Protein AF-A0A355UYM7-F1 (afdb_monomer_lite)

Radius of gyration: 27.56 Å; chains: 1; bounding box: 63×44×89 Å

Sequence (156 aa):
MKKKYMQIVAGITALVLSAGFTYYFAESRNNDTISADAELTETAEQNEPYAVKTDSALTATKAETVYVNADASGNTEQIIVSDWLKNPDSAGVIEDISNLSDIKNVKGNEGFSNEDGKLTWNANGADIYYQGYSSEQLPVSMNITYKLDGKDISAD

pLDDT: mean 73.82, std 28.21, range [22.47, 98.69]

Foldseek 3Di:
DDDDDDDDDDDDDDDDDDDDDDDDDDDDDDDDDDDDDDDDDDDDDDDDPPPPPPDPPPAWDKDKDWDFDADPFQHTDWIKMKIKTDQPVLDQKDKDFDPFPPKDFPDDDWDWDDDPRIIITRQNRHITIIMGTDPDDDPDGDGDWDDDPNDTDDPD

Secondary structure (DSSP, 8-state):
--PPP-------------------------------------------------------EEEEEEEEEE-TT--EEEEEEEEEEE-TT--S-EEEE---EEEEE-SS---EEEETTEEEE--TTS-EEEEEEE-SPPSS-----EEETTEEE---

Structure (mmCIF, N/CA/C/O backbone):
data_AF-A0A355UYM7-F1
#
_entry.id   AF-A0A355UYM7-F1
#
loop_
_atom_site.group_PDB
_atom_site.id
_atom_site.type_symbol
_atom_site.label_atom_id
_atom_site.label_alt_id
_atom_site.label_comp_id
_atom_site.label_asym_id
_atom_site.label_entity_id
_atom_site.label_seq_id
_atom_site.pdbx_PDB_ins_code
_atom_site.Cartn_x
_atom_site.Cartn_y
_atom_site.Cartn_z
_atom_site.occupancy
_atom_site.B_iso_or_equiv
_atom_site.auth_seq_id
_atom_site.auth_comp_id
_atom_site.auth_asym_id
_atom_site.auth_atom_id
_atom_site.pdbx_PDB_model_num
ATOM 1 N N . MET A 1 1 ? 30.150 -32.091 14.885 1.00 40.25 1 MET A N 1
ATOM 2 C CA . MET A 1 1 ? 29.158 -30.994 14.930 1.00 40.25 1 MET A CA 1
ATOM 3 C C . MET A 1 1 ? 28.222 -31.144 13.737 1.00 40.25 1 MET A C 1
ATOM 5 O O . MET A 1 1 ? 28.707 -31.107 12.617 1.00 40.25 1 MET A O 1
ATOM 9 N N . LYS A 1 2 ? 26.925 -31.398 13.948 1.00 37.41 2 LYS A N 1
ATOM 10 C CA . LYS A 1 2 ? 25.925 -31.493 12.867 1.00 37.41 2 LYS A CA 1
ATOM 11 C C . LYS A 1 2 ? 24.984 -30.295 12.994 1.00 37.41 2 LYS A C 1
ATOM 13 O O . LYS A 1 2 ? 24.314 -30.174 14.015 1.00 37.41 2 LYS A O 1
ATOM 18 N N . LYS A 1 3 ? 24.976 -29.396 12.008 1.00 42.97 3 LYS A N 1
ATOM 19 C CA . LYS A 1 3 ? 24.044 -28.260 11.958 1.00 42.97 3 LYS A CA 1
ATOM 20 C C . LYS A 1 3 ? 22.713 -28.748 11.376 1.00 42.97 3 LYS A C 1
ATOM 22 O O . LYS A 1 3 ? 22.711 -29.400 10.336 1.00 42.97 3 LYS A O 1
ATOM 27 N N . LYS A 1 4 ? 21.606 -28.487 12.075 1.00 40.44 4 LYS A N 1
ATOM 28 C CA . LYS A 1 4 ? 20.243 -28.750 11.590 1.00 40.44 4 LYS A CA 1
ATOM 29 C C . LYS A 1 4 ? 19.780 -27.556 10.755 1.00 40.44 4 LYS A C 1
ATOM 31 O O . LYS A 1 4 ? 19.895 -26.425 11.216 1.00 40.44 4 LYS A O 1
ATOM 36 N N . TYR A 1 5 ? 19.241 -27.824 9.571 1.00 56.97 5 TYR A N 1
ATOM 37 C CA . TYR A 1 5 ? 18.501 -26.851 8.771 1.00 56.97 5 TYR A CA 1
ATOM 38 C C . TYR A 1 5 ? 17.007 -27.070 9.011 1.00 56.97 5 TYR A C 1
ATOM 40 O O . TYR A 1 5 ? 16.527 -28.199 8.919 1.00 56.97 5 TYR A O 1
ATOM 48 N N . MET A 1 6 ? 16.294 -26.003 9.362 1.00 36.84 6 MET A N 1
ATOM 49 C CA . MET A 1 6 ? 14.845 -25.994 9.545 1.00 36.84 6 MET A CA 1
ATOM 50 C C . MET A 1 6 ? 14.227 -25.426 8.266 1.00 36.84 6 MET A C 1
ATOM 52 O O . MET A 1 6 ? 14.405 -24.249 7.969 1.00 36.84 6 MET A O 1
ATOM 56 N N . GLN A 1 7 ? 13.572 -26.276 7.475 1.00 35.34 7 GLN A N 1
ATOM 57 C CA . GLN A 1 7 ? 12.807 -25.854 6.303 1.00 35.34 7 GLN A CA 1
ATOM 58 C C . GLN A 1 7 ? 11.413 -25.436 6.777 1.00 35.34 7 GLN A C 1
ATOM 60 O O . GLN A 1 7 ? 10.690 -26.258 7.335 1.00 35.34 7 GLN A O 1
ATOM 65 N N . ILE A 1 8 ? 11.042 -24.171 6.580 1.00 43.19 8 ILE A N 1
ATOM 66 C CA . ILE A 1 8 ? 9.664 -23.717 6.783 1.00 43.19 8 ILE A CA 1
ATOM 67 C C . ILE A 1 8 ? 8.984 -23.741 5.417 1.00 43.19 8 ILE A C 1
ATOM 69 O O . ILE A 1 8 ? 9.275 -22.925 4.547 1.00 43.19 8 ILE A O 1
ATOM 73 N N . VAL A 1 9 ? 8.100 -24.718 5.238 1.00 42.75 9 VAL A N 1
ATOM 74 C CA . VAL A 1 9 ? 7.103 -24.748 4.169 1.00 42.75 9 VAL A CA 1
ATOM 75 C C . VAL A 1 9 ? 5.851 -24.086 4.733 1.00 42.75 9 VAL A C 1
ATOM 77 O O . VAL A 1 9 ? 5.279 -24.587 5.697 1.00 42.75 9 VAL A O 1
ATOM 80 N N . ALA A 1 10 ? 5.421 -22.977 4.141 1.00 42.94 10 ALA A N 1
ATOM 81 C CA . ALA A 1 10 ? 4.095 -22.415 4.368 1.00 42.94 10 ALA A CA 1
ATOM 82 C C . ALA A 1 10 ? 3.467 -22.145 3.001 1.00 42.94 10 ALA A C 1
ATOM 84 O O . ALA A 1 10 ? 3.710 -21.121 2.370 1.00 42.94 10 ALA A O 1
ATOM 85 N N . GLY A 1 11 ? 2.723 -23.138 2.515 1.00 41.12 11 GLY A N 1
ATOM 86 C CA . GLY A 1 11 ? 1.850 -22.992 1.364 1.00 41.12 11 GLY A CA 1
ATOM 87 C C . GLY A 1 11 ? 0.540 -22.350 1.799 1.00 41.12 11 GLY A C 1
ATOM 88 O O . GLY A 1 11 ? -0.106 -22.834 2.725 1.00 41.12 11 GLY A O 1
ATOM 89 N N . ILE A 1 12 ? 0.133 -21.294 1.103 1.00 45.44 12 ILE A N 1
ATOM 90 C CA . ILE A 1 12 ? -1.265 -20.875 1.052 1.00 45.44 12 ILE A CA 1
ATOM 91 C C . ILE A 1 12 ? -1.630 -20.799 -0.426 1.00 45.44 12 ILE A C 1
ATOM 93 O O . ILE A 1 12 ? -1.309 -19.848 -1.131 1.00 45.44 12 ILE A O 1
ATOM 97 N N . THR A 1 13 ? -2.261 -21.862 -0.912 1.00 33.16 13 THR A N 1
ATOM 98 C CA . THR A 1 13 ? -2.973 -21.887 -2.188 1.00 33.16 13 THR A CA 1
ATOM 99 C C . THR A 1 13 ? -4.297 -21.151 -2.022 1.00 33.16 13 THR A C 1
ATOM 101 O O . THR A 1 13 ? -5.193 -21.661 -1.350 1.00 33.16 13 THR A O 1
ATOM 104 N N . ALA A 1 14 ? -4.443 -19.990 -2.657 1.00 35.75 14 ALA A N 1
ATOM 105 C CA . ALA A 1 14 ? -5.744 -19.380 -2.908 1.00 35.75 14 ALA A CA 1
ATOM 106 C C . ALA A 1 14 ? -6.127 -19.627 -4.376 1.00 35.75 14 ALA A C 1
ATOM 108 O O . ALA A 1 14 ? -5.529 -19.076 -5.297 1.00 35.75 14 ALA A O 1
ATOM 109 N N . LEU A 1 15 ? -7.101 -20.516 -4.578 1.00 34.75 15 LEU A N 1
ATOM 110 C CA . LEU A 1 15 ? -7.798 -20.735 -5.846 1.00 34.75 15 LEU A CA 1
ATOM 111 C C . LEU A 1 15 ? -8.648 -19.499 -6.163 1.00 34.75 15 LEU A C 1
ATOM 113 O O . LEU A 1 15 ? -9.596 -19.219 -5.433 1.00 34.75 15 LEU A O 1
ATOM 117 N N . VAL A 1 16 ? -8.370 -18.805 -7.269 1.00 48.50 16 VAL A N 1
ATOM 118 C CA . VAL A 1 16 ? -9.341 -17.880 -7.873 1.00 48.50 16 VAL A CA 1
ATOM 119 C C . VAL A 1 16 ? -9.771 -18.453 -9.217 1.00 48.50 16 VAL A C 1
ATOM 121 O O . VAL A 1 16 ? -8.969 -18.621 -10.134 1.00 48.50 16 VAL A O 1
ATOM 124 N N . LEU A 1 17 ? -11.051 -18.817 -9.278 1.00 39.88 17 LEU A N 1
ATOM 125 C CA . LEU A 1 17 ? -11.732 -19.367 -10.442 1.00 39.88 17 LEU A CA 1
ATOM 126 C C . LEU A 1 17 ? -11.916 -18.290 -11.521 1.00 39.88 17 LEU A C 1
ATOM 128 O O . LEU A 1 17 ? -12.253 -17.142 -11.245 1.00 39.88 17 LEU A O 1
ATOM 132 N N . SER A 1 18 ? -11.700 -18.715 -12.759 1.00 44.53 18 SER A N 1
ATOM 133 C CA . SER A 1 18 ? -11.820 -17.975 -14.013 1.00 44.53 18 SER A CA 1
ATOM 134 C C . SER A 1 18 ? -13.247 -17.538 -14.367 1.00 44.53 18 SER A C 1
ATOM 136 O O . SER A 1 18 ? -14.168 -18.344 -14.267 1.00 44.53 18 SER A O 1
ATOM 138 N N . ALA A 1 19 ? -13.380 -16.352 -14.961 1.00 40.84 19 ALA A N 1
ATOM 139 C CA . ALA A 1 19 ? -14.231 -16.042 -16.122 1.00 40.84 19 ALA A CA 1
ATOM 140 C C . ALA A 1 19 ? -13.786 -14.644 -16.603 1.00 40.84 19 ALA A C 1
ATOM 142 O O . ALA A 1 19 ? -13.860 -13.688 -15.846 1.00 40.84 19 ALA A O 1
ATOM 143 N N . GLY A 1 20 ? -13.128 -14.455 -17.745 1.00 47.00 20 GLY A N 1
ATOM 144 C CA . GLY A 1 20 ? -13.613 -14.776 -19.079 1.00 47.00 20 GLY A CA 1
ATOM 145 C C . GLY A 1 20 ? -14.180 -13.499 -19.703 1.00 47.00 20 GLY A C 1
ATOM 146 O O . GLY A 1 20 ? -15.354 -13.223 -19.520 1.00 47.00 20 GLY A O 1
ATOM 147 N N . PHE A 1 21 ? -13.357 -12.727 -20.417 1.00 49.09 21 PHE A N 1
ATOM 148 C CA . PHE A 1 21 ? -13.820 -11.785 -21.444 1.00 49.09 21 PHE A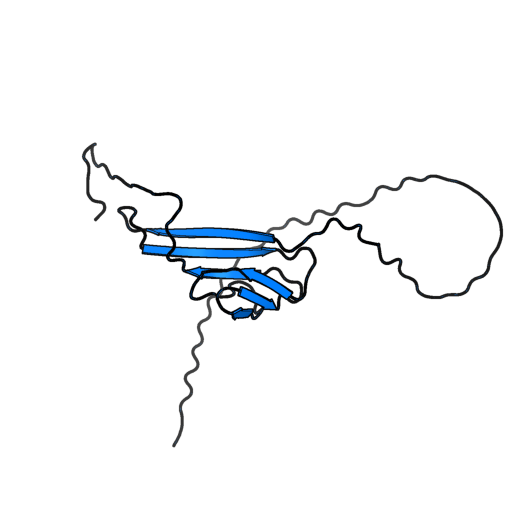 CA 1
ATOM 149 C C . PHE A 1 21 ? -12.701 -11.558 -22.466 1.00 49.09 21 PHE A C 1
ATOM 151 O O . PHE A 1 21 ? -11.875 -10.660 -22.350 1.00 49.09 21 PHE A O 1
ATOM 158 N N . THR A 1 22 ? -12.666 -12.421 -23.476 1.00 41.59 22 THR A N 1
ATOM 159 C CA . THR A 1 22 ? -12.048 -12.125 -24.768 1.00 41.59 22 THR A CA 1
ATOM 160 C C . THR A 1 22 ? -13.070 -11.351 -25.595 1.00 41.59 22 THR A C 1
ATOM 162 O O . THR A 1 22 ? -14.107 -11.919 -25.937 1.00 41.59 22 THR A O 1
ATOM 165 N N . TYR A 1 23 ? -12.795 -10.094 -25.945 1.00 41.66 23 TYR A N 1
ATOM 166 C CA . TYR A 1 23 ? -13.458 -9.459 -27.083 1.00 41.66 23 TYR A CA 1
ATOM 167 C C . TYR A 1 23 ? -12.484 -9.374 -28.250 1.00 41.66 23 TYR A C 1
ATOM 169 O O . TYR A 1 23 ? -11.507 -8.632 -28.240 1.00 41.66 23 TYR A O 1
ATOM 177 N N . TYR A 1 24 ? -12.788 -10.206 -29.236 1.00 43.03 24 TYR A N 1
ATOM 178 C CA . TYR A 1 24 ? -12.341 -10.115 -30.613 1.00 43.03 24 TYR A CA 1
ATOM 179 C C . TYR A 1 24 ? -13.065 -8.923 -31.256 1.00 43.03 24 TYR A C 1
ATOM 181 O O . TYR A 1 24 ? -14.290 -8.850 -31.160 1.00 43.03 24 TYR A O 1
ATOM 189 N N . PHE A 1 25 ? -12.354 -8.034 -31.949 1.00 38.41 25 PHE A N 1
ATOM 190 C CA . PHE A 1 25 ? -12.960 -7.194 -32.983 1.00 38.41 25 PHE A CA 1
ATOM 191 C C . PHE A 1 25 ? -12.102 -7.269 -34.242 1.00 38.41 25 PHE A C 1
ATOM 193 O O . PHE A 1 25 ? -10.923 -6.920 -34.234 1.00 38.41 25 PHE A O 1
ATOM 200 N N . ALA A 1 26 ? -12.725 -7.782 -35.302 1.00 35.91 26 ALA A N 1
ATOM 201 C CA . ALA A 1 26 ? -12.209 -7.831 -36.655 1.00 35.91 26 ALA A CA 1
ATOM 202 C C . ALA A 1 26 ? -12.779 -6.662 -37.478 1.00 35.91 26 ALA A C 1
ATOM 204 O O . ALA A 1 26 ? -13.973 -6.385 -37.412 1.00 35.91 26 ALA A O 1
ATOM 205 N N . GLU A 1 27 ? -11.875 -6.061 -38.253 1.00 30.56 27 GLU A N 1
ATOM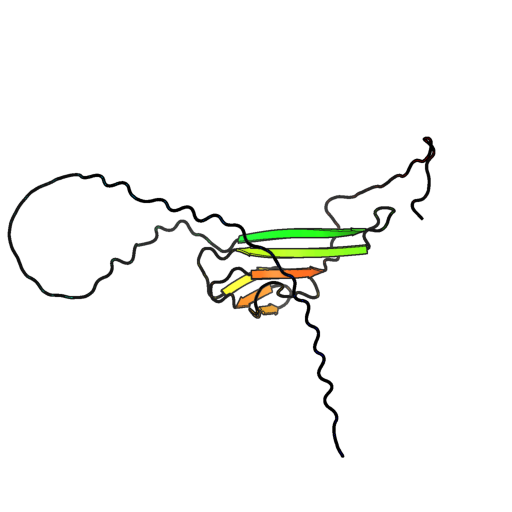 206 C CA . GLU A 1 27 ? -12.011 -5.524 -39.614 1.00 30.56 27 GLU A CA 1
ATOM 207 C C . GLU A 1 27 ? -13.006 -4.387 -39.933 1.00 30.56 27 GLU A C 1
ATOM 209 O O . GLU A 1 27 ? -14.223 -4.512 -39.835 1.00 30.56 27 GLU A O 1
ATOM 214 N N . SER A 1 28 ? -12.462 -3.322 -40.535 1.00 34.25 28 SER A N 1
ATOM 215 C CA . SER A 1 28 ? -13.143 -2.574 -41.596 1.00 34.25 28 SER A CA 1
ATOM 216 C C . SER A 1 28 ? -12.135 -2.142 -42.663 1.00 34.25 28 SER A C 1
ATOM 218 O O . SER A 1 28 ? -11.255 -1.318 -42.410 1.00 34.25 28 SER A O 1
ATOM 220 N N . ARG A 1 29 ? -12.283 -2.717 -43.861 1.00 49.34 29 ARG A N 1
ATOM 221 C CA . ARG A 1 29 ? -11.666 -2.279 -45.119 1.00 49.34 29 ARG A CA 1
ATOM 222 C C . ARG A 1 29 ? -12.452 -1.086 -45.669 1.00 49.34 29 ARG A C 1
ATOM 224 O O . ARG A 1 29 ? -13.671 -1.156 -45.706 1.00 49.34 29 ARG A O 1
ATOM 231 N N . ASN A 1 30 ? -11.753 -0.070 -46.165 1.00 37.22 30 ASN A N 1
ATOM 232 C CA . ASN A 1 30 ? -12.198 0.877 -47.200 1.00 37.22 30 ASN A CA 1
ATOM 233 C C . ASN A 1 30 ? -10.906 1.272 -47.934 1.00 37.22 30 ASN A C 1
ATOM 235 O O . ASN A 1 30 ? -10.025 1.868 -47.329 1.00 37.22 30 ASN A O 1
ATOM 239 N N . ASN A 1 31 ? -10.559 0.661 -49.067 1.00 38.06 31 ASN A N 1
ATOM 240 C CA . ASN A 1 31 ? -11.035 0.951 -50.422 1.00 38.06 31 ASN A CA 1
ATOM 241 C C . ASN A 1 31 ? -11.085 2.448 -50.741 1.00 38.06 31 ASN A C 1
ATOM 243 O O . ASN A 1 31 ? -12.142 3.054 -50.630 1.00 38.06 31 ASN A O 1
ATOM 247 N N . ASP A 1 32 ? -9.957 2.984 -51.202 1.00 31.16 32 ASP A N 1
ATOM 248 C CA . ASP A 1 32 ? -9.987 3.979 -52.264 1.00 31.16 32 ASP A CA 1
ATOM 249 C C . ASP A 1 32 ? -8.944 3.632 -53.327 1.00 31.16 32 ASP A C 1
ATOM 251 O O . ASP A 1 32 ? -7.765 3.387 -53.065 1.00 31.16 32 ASP A O 1
ATOM 255 N N . THR A 1 33 ? -9.467 3.535 -54.540 1.00 29.62 33 THR A N 1
ATOM 256 C CA . THR A 1 33 ? -8.827 3.115 -55.780 1.00 29.62 33 THR A CA 1
ATOM 257 C C . THR A 1 33 ? -8.206 4.333 -56.457 1.00 29.62 33 THR A C 1
ATOM 259 O O . THR A 1 33 ? -8.940 5.258 -56.790 1.00 29.62 33 THR A O 1
ATOM 262 N N . ILE A 1 34 ? -6.907 4.300 -56.770 1.00 27.73 34 ILE A N 1
ATOM 263 C CA . ILE A 1 34 ? -6.335 5.021 -57.920 1.00 27.73 34 ILE A CA 1
ATOM 264 C C . ILE A 1 34 ? -5.369 4.068 -58.653 1.00 27.73 34 ILE A C 1
ATOM 266 O O . ILE A 1 34 ? -4.333 3.680 -58.121 1.00 27.73 34 ILE A O 1
ATOM 270 N N . SER A 1 35 ? -5.764 3.653 -59.863 1.00 31.25 35 SER A N 1
ATOM 271 C CA . SER A 1 35 ? -4.955 3.010 -60.926 1.00 31.25 35 SER A CA 1
ATOM 272 C C . SER A 1 35 ? -4.163 4.085 -61.695 1.00 31.25 35 SER A C 1
ATOM 274 O O . SER A 1 35 ? -4.602 5.229 -61.677 1.00 31.25 35 SER A O 1
ATOM 276 N N . ALA A 1 36 ? -3.082 3.901 -62.462 1.00 27.27 36 ALA A N 1
ATOM 277 C CA . ALA A 1 36 ? -2.133 2.867 -62.929 1.00 27.27 36 ALA A CA 1
ATOM 278 C C . ALA A 1 36 ? -0.873 3.689 -63.374 1.00 27.27 36 ALA A C 1
ATOM 280 O O . ALA A 1 36 ? -1.050 4.875 -63.634 1.00 27.27 36 ALA A O 1
ATOM 281 N N . ASP A 1 37 ? 0.388 3.241 -63.443 1.00 27.84 37 ASP A N 1
ATOM 282 C CA . ASP A 1 37 ? 0.955 2.215 -64.329 1.00 27.84 37 ASP A CA 1
ATOM 283 C C . ASP A 1 37 ? 2.480 1.951 -64.090 1.00 27.84 37 ASP A C 1
ATOM 285 O O . ASP A 1 37 ? 3.207 2.781 -63.558 1.00 27.84 37 ASP A O 1
ATOM 289 N N . ALA A 1 38 ? 2.922 0.770 -64.556 1.00 27.41 38 ALA A N 1
ATOM 290 C CA . ALA A 1 38 ? 4.257 0.353 -65.038 1.00 27.41 38 ALA A CA 1
ATOM 291 C C . ALA A 1 38 ? 5.468 0.046 -64.099 1.00 27.41 38 ALA A C 1
ATOM 293 O O . ALA A 1 38 ? 6.273 0.899 -63.749 1.00 27.41 38 ALA A O 1
ATOM 294 N N . GLU A 1 39 ? 5.668 -1.276 -63.959 1.00 24.48 39 GLU A N 1
ATOM 295 C CA . GLU A 1 39 ? 6.911 -2.066 -64.135 1.00 24.48 39 GLU A CA 1
ATOM 296 C C . GLU A 1 39 ? 7.876 -2.378 -62.967 1.00 24.48 39 GLU A C 1
ATOM 298 O O . GLU A 1 39 ? 8.129 -1.602 -62.054 1.00 24.48 39 GLU A O 1
ATOM 303 N N . LEU A 1 40 ? 8.356 -3.627 -63.021 1.00 25.19 40 LEU A N 1
ATOM 304 C CA . LEU A 1 40 ? 8.909 -4.479 -61.969 1.00 25.19 40 LEU A CA 1
ATOM 305 C C . LEU A 1 40 ? 10.415 -4.279 -61.758 1.00 25.19 40 LEU A C 1
ATOM 307 O O . LEU A 1 40 ? 11.186 -4.408 -62.705 1.00 25.19 40 LEU A O 1
ATOM 311 N N . THR A 1 41 ? 10.840 -4.201 -60.498 1.00 22.47 41 THR A N 1
ATOM 312 C CA . THR A 1 41 ? 12.124 -4.763 -60.053 1.00 22.47 41 THR A CA 1
ATOM 313 C C . THR A 1 41 ? 11.983 -5.308 -58.636 1.00 22.47 41 THR A C 1
ATOM 315 O O . THR A 1 41 ? 11.814 -4.583 -57.661 1.00 22.47 41 THR A O 1
ATOM 318 N N . GLU A 1 42 ? 12.020 -6.633 -58.545 1.00 35.16 42 GLU A N 1
ATOM 319 C CA . GLU A 1 42 ? 12.084 -7.404 -57.312 1.00 35.16 42 GLU A CA 1
ATOM 320 C C . GLU A 1 42 ? 13.506 -7.305 -56.738 1.00 35.16 42 GLU A C 1
ATOM 322 O O . GLU A 1 42 ? 14.492 -7.657 -57.389 1.00 35.16 42 GLU A O 1
ATOM 327 N N . THR A 1 43 ? 13.645 -6.809 -55.512 1.00 25.34 43 THR A N 1
ATOM 328 C CA . THR A 1 43 ? 14.802 -7.120 -54.666 1.00 25.34 43 THR A CA 1
ATOM 329 C C . THR A 1 43 ? 14.309 -7.184 -53.230 1.00 25.34 43 THR A C 1
ATOM 331 O O . THR A 1 43 ? 13.814 -6.206 -52.676 1.00 25.34 43 THR A O 1
ATOM 334 N N . ALA A 1 44 ? 14.349 -8.390 -52.675 1.00 33.62 44 ALA A N 1
ATOM 335 C CA . ALA A 1 44 ? 13.881 -8.700 -51.340 1.00 33.62 44 ALA A CA 1
ATOM 336 C C . ALA A 1 44 ? 14.824 -8.112 -50.283 1.00 33.62 44 ALA A C 1
ATOM 338 O O . ALA A 1 44 ? 15.954 -8.575 -50.158 1.00 33.62 44 ALA A O 1
ATOM 339 N N . GLU A 1 45 ? 14.330 -7.172 -49.478 1.00 29.88 45 GLU A N 1
ATOM 340 C CA . GLU A 1 45 ? 14.880 -6.865 -48.157 1.00 29.88 45 GLU A CA 1
ATOM 341 C C . GLU A 1 45 ? 13.732 -6.661 -47.159 1.00 29.88 45 GLU A C 1
ATOM 343 O O . GLU A 1 45 ? 12.803 -5.883 -47.382 1.00 29.88 45 GLU A O 1
ATOM 348 N N . GLN A 1 46 ? 13.786 -7.437 -46.075 1.00 34.84 46 GLN A N 1
ATOM 349 C CA . GLN A 1 46 ? 12.859 -7.422 -44.948 1.00 34.84 46 GLN A CA 1
ATOM 350 C C . GLN A 1 46 ? 12.734 -6.010 -44.366 1.00 34.84 46 GLN A C 1
ATOM 352 O O . GLN A 1 46 ? 13.672 -5.523 -43.748 1.00 34.84 46 GLN A O 1
ATOM 357 N N . ASN A 1 47 ? 11.566 -5.386 -44.497 1.00 29.50 47 ASN A N 1
ATOM 358 C CA . ASN A 1 47 ? 11.208 -4.180 -43.757 1.00 29.50 47 ASN A CA 1
ATOM 359 C C . ASN A 1 47 ? 9.758 -4.319 -43.288 1.00 29.50 47 ASN A C 1
ATOM 361 O O . ASN A 1 47 ? 8.826 -3.894 -43.967 1.00 29.50 47 ASN A O 1
ATOM 365 N N . GLU A 1 48 ? 9.576 -4.956 -42.129 1.00 33.16 48 GLU A N 1
ATOM 366 C CA . GLU A 1 48 ? 8.353 -4.805 -41.338 1.00 33.16 48 GLU A CA 1
ATOM 367 C C . GLU A 1 48 ? 8.157 -3.302 -41.078 1.00 33.16 48 GLU A C 1
ATOM 369 O O . GLU A 1 48 ? 9.067 -2.665 -40.529 1.00 33.16 48 GLU A O 1
ATOM 374 N N . PRO A 1 49 ? 7.030 -2.687 -41.475 1.00 35.34 49 PRO A N 1
ATOM 375 C CA . PRO A 1 49 ? 6.767 -1.310 -41.115 1.00 35.34 49 PRO A CA 1
ATOM 376 C C . PRO A 1 49 ? 6.525 -1.293 -39.609 1.00 35.34 49 PRO A C 1
ATOM 378 O O . PRO A 1 49 ? 5.441 -1.634 -39.138 1.00 35.34 49 PRO A O 1
ATOM 381 N N . TYR A 1 50 ? 7.548 -0.906 -38.844 1.00 38.16 50 TYR A N 1
ATOM 382 C CA . TYR A 1 50 ? 7.366 -0.466 -37.470 1.00 38.16 50 TYR A CA 1
ATOM 383 C C . TYR A 1 50 ? 6.280 0.597 -37.515 1.00 38.16 50 TYR A C 1
ATOM 385 O O . TYR A 1 50 ? 6.493 1.701 -38.021 1.00 38.16 50 TYR A O 1
ATOM 393 N N . ALA A 1 51 ? 5.087 0.230 -37.052 1.00 41.19 51 ALA A N 1
ATOM 394 C CA . ALA A 1 51 ? 4.026 1.179 -36.831 1.00 41.19 51 ALA A CA 1
ATOM 395 C C . ALA A 1 51 ? 4.619 2.259 -35.929 1.00 41.19 51 ALA A C 1
ATOM 397 O O . ALA A 1 51 ? 4.952 2.002 -34.770 1.00 41.19 51 ALA A O 1
ATOM 398 N N . VAL A 1 52 ? 4.815 3.451 -36.489 1.00 42.00 52 VAL A N 1
ATOM 399 C CA . VAL A 1 52 ? 5.122 4.642 -35.713 1.00 42.00 52 VAL A CA 1
ATOM 400 C C . VAL A 1 52 ? 3.899 4.854 -34.834 1.00 42.00 52 VAL A C 1
ATOM 402 O O . VAL A 1 52 ? 2.870 5.359 -35.280 1.00 42.00 52 VAL A O 1
ATOM 405 N N . LYS A 1 53 ? 3.991 4.355 -33.599 1.00 44.69 53 LYS A N 1
ATOM 406 C CA . LYS A 1 53 ? 3.017 4.574 -32.539 1.00 44.69 53 LYS A CA 1
ATOM 407 C C . LYS A 1 53 ? 3.035 6.082 -32.311 1.00 44.69 53 LYS A C 1
ATOM 409 O O . LYS A 1 53 ? 3.995 6.625 -31.779 1.00 44.69 53 LYS A O 1
ATOM 414 N N . THR A 1 54 ? 2.032 6.772 -32.834 1.00 39.28 54 THR A N 1
ATOM 415 C CA . THR A 1 54 ? 1.842 8.205 -32.617 1.00 39.28 54 THR A CA 1
ATOM 416 C C . THR A 1 54 ? 1.766 8.460 -31.115 1.00 39.28 54 THR A C 1
ATOM 418 O O . THR A 1 54 ? 0.923 7.850 -30.454 1.00 39.28 54 THR A O 1
ATOM 421 N N . ASP A 1 55 ? 2.646 9.332 -30.609 1.00 45.12 55 ASP A N 1
ATOM 422 C CA . ASP A 1 55 ? 2.771 9.786 -29.217 1.00 45.12 55 ASP A CA 1
ATOM 423 C C . ASP A 1 55 ? 1.432 10.273 -28.638 1.00 45.12 55 ASP A C 1
ATOM 425 O O . ASP A 1 55 ? 1.121 11.459 -28.579 1.00 45.12 55 ASP A O 1
ATOM 429 N N . SER A 1 56 ? 0.613 9.343 -28.167 1.00 45.34 56 SER A N 1
ATOM 430 C CA . SER A 1 56 ? -0.195 9.577 -26.979 1.00 45.34 56 SER A CA 1
ATOM 431 C C . SER A 1 56 ? 0.635 9.003 -25.843 1.00 45.34 56 SER A C 1
ATOM 433 O O . SER A 1 56 ? 0.642 7.792 -25.662 1.00 45.34 56 SER A O 1
ATOM 435 N N . ALA A 1 57 ? 1.431 9.846 -25.180 1.00 53.00 57 ALA A N 1
ATOM 436 C CA . ALA A 1 57 ? 2.387 9.434 -24.153 1.00 53.00 57 ALA A CA 1
ATOM 437 C C . ALA A 1 57 ? 1.667 8.690 -23.013 1.00 53.00 57 ALA A C 1
ATOM 439 O O . ALA A 1 57 ? 1.066 9.312 -22.136 1.00 53.00 57 ALA A O 1
ATOM 440 N N . LEU A 1 58 ? 1.691 7.357 -23.036 1.00 53.88 58 LEU A N 1
ATOM 441 C CA . LEU A 1 58 ? 1.128 6.518 -21.984 1.00 53.88 58 LEU A CA 1
ATOM 442 C C . LEU A 1 58 ? 2.192 6.294 -20.905 1.00 53.88 58 LEU A C 1
ATOM 444 O O . LEU A 1 58 ? 2.662 5.187 -20.676 1.00 53.88 58 LEU A O 1
ATOM 448 N N . THR A 1 59 ? 2.554 7.358 -20.191 1.00 81.69 59 THR A N 1
ATOM 449 C CA . THR A 1 59 ? 3.431 7.242 -19.020 1.00 81.69 59 THR A CA 1
ATOM 450 C C . THR A 1 59 ? 2.798 6.343 -17.957 1.00 81.69 59 THR A C 1
ATOM 452 O O . THR A 1 59 ? 1.569 6.280 -17.843 1.00 81.69 59 THR A O 1
ATOM 455 N N . ALA A 1 60 ? 3.624 5.677 -17.144 1.00 89.19 60 ALA A N 1
ATOM 456 C CA . ALA A 1 60 ? 3.127 4.900 -16.013 1.00 89.19 60 ALA A CA 1
ATOM 457 C C . ALA A 1 60 ? 2.199 5.754 -15.127 1.00 89.19 60 ALA A C 1
ATOM 459 O O . ALA A 1 60 ? 2.446 6.940 -14.907 1.00 89.19 60 ALA A O 1
ATOM 460 N N . THR A 1 61 ? 1.109 5.157 -14.644 1.00 95.62 61 THR A N 1
ATOM 461 C CA . THR A 1 61 ? 0.134 5.836 -13.772 1.00 95.62 61 THR A CA 1
ATOM 462 C C . THR A 1 61 ? -0.085 5.037 -12.502 1.00 95.62 61 THR A C 1
ATOM 464 O O . THR A 1 61 ? 0.071 3.818 -12.498 1.00 95.62 61 THR A O 1
ATOM 467 N N . LYS A 1 62 ? -0.476 5.716 -11.425 1.00 97.38 62 LYS A N 1
ATOM 468 C CA . LYS A 1 62 ? -0.695 5.105 -10.115 1.00 97.38 62 LYS A CA 1
ATOM 469 C C . LYS A 1 62 ? -2.183 5.058 -9.780 1.00 97.38 62 LYS A C 1
ATOM 471 O O . LYS A 1 62 ? -2.909 6.026 -9.999 1.00 97.38 62 LYS A O 1
ATOM 476 N N . ALA A 1 63 ? -2.632 3.925 -9.253 1.00 98.12 63 ALA A N 1
ATOM 477 C CA . ALA A 1 63 ? -3.913 3.785 -8.577 1.00 98.12 63 ALA A CA 1
ATOM 478 C C . ALA A 1 63 ? -3.661 3.307 -7.145 1.00 98.12 63 ALA A C 1
ATOM 480 O O . ALA A 1 63 ? -3.020 2.278 -6.949 1.00 98.12 63 ALA A O 1
ATOM 481 N N . GLU A 1 64 ? -4.182 4.045 -6.172 1.00 97.75 64 GLU A N 1
ATOM 482 C CA . GLU A 1 64 ? -3.964 3.808 -4.745 1.00 97.75 64 GLU A CA 1
ATOM 483 C C . GLU A 1 64 ? -5.286 3.426 -4.069 1.00 97.75 64 GLU A C 1
ATOM 485 O O . GLU A 1 64 ? -6.347 3.974 -4.378 1.00 97.75 64 GLU A O 1
ATOM 490 N N . THR A 1 65 ? -5.246 2.453 -3.162 1.00 98.00 65 THR A N 1
ATOM 491 C CA . THR A 1 65 ? -6.376 2.066 -2.310 1.00 98.00 65 THR A CA 1
ATOM 492 C C . THR A 1 65 ? -5.925 2.019 -0.859 1.00 98.00 65 THR A C 1
ATOM 494 O O . THR A 1 65 ? -4.996 1.289 -0.518 1.00 98.00 65 THR A O 1
ATOM 497 N N . VAL A 1 66 ? -6.614 2.770 -0.002 1.00 97.81 66 VAL A N 1
ATOM 498 C CA . VAL A 1 66 ? -6.330 2.846 1.434 1.00 97.81 66 VAL A CA 1
ATOM 499 C C . VAL A 1 66 ? -7.331 1.985 2.197 1.00 97.81 66 VAL A C 1
ATOM 501 O O . VAL A 1 66 ? -8.541 2.195 2.111 1.00 97.81 66 VAL A O 1
ATOM 504 N N . TYR A 1 67 ? -6.818 1.027 2.960 1.00 97.00 67 TYR A N 1
ATOM 505 C CA . TYR A 1 67 ? -7.576 0.194 3.882 1.00 97.00 67 TYR A CA 1
ATOM 506 C C . TYR A 1 67 ? -7.326 0.662 5.309 1.00 97.00 67 TYR A C 1
ATOM 508 O O . TYR A 1 67 ? -6.184 0.883 5.712 1.00 97.00 67 TYR A O 1
ATOM 516 N N . VAL A 1 68 ? -8.404 0.787 6.077 1.00 96.62 68 VAL A N 1
ATOM 517 C CA . VAL A 1 68 ? -8.360 1.189 7.481 1.00 96.62 68 VAL A CA 1
ATOM 518 C C . VAL A 1 68 ? -8.954 0.062 8.306 1.00 96.62 68 VAL A C 1
ATOM 520 O O . VAL A 1 68 ? -10.139 -0.245 8.175 1.00 96.62 68 VAL A O 1
ATOM 523 N N . ASN A 1 69 ? -8.132 -0.535 9.160 1.00 95.06 69 ASN A N 1
ATOM 524 C CA . ASN A 1 69 ? -8.612 -1.417 10.210 1.00 95.06 69 ASN A CA 1
ATOM 525 C C . ASN A 1 69 ? -8.916 -0.546 11.425 1.00 95.06 69 ASN A C 1
ATOM 527 O O . ASN A 1 69 ? -8.050 0.204 11.884 1.00 95.06 69 ASN A O 1
ATOM 531 N N . ALA A 1 70 ? -10.151 -0.621 11.905 1.00 92.56 70 ALA A N 1
ATOM 532 C CA . ALA A 1 70 ? -10.625 0.150 13.038 1.00 92.56 70 ALA A CA 1
ATOM 533 C C . ALA A 1 70 ? -11.313 -0.762 14.054 1.00 92.56 70 ALA A C 1
ATOM 535 O O . ALA A 1 70 ? -11.883 -1.791 13.681 1.00 92.56 70 ALA A O 1
ATOM 536 N N . ASP A 1 71 ? -11.267 -0.363 15.322 1.00 91.38 71 ASP A N 1
ATOM 537 C CA . ASP A 1 71 ? -11.979 -1.044 16.397 1.00 91.38 71 ASP A CA 1
ATOM 538 C C . ASP A 1 71 ? -13.505 -0.842 16.290 1.00 91.38 71 ASP A C 1
ATOM 540 O O . ASP A 1 71 ? -14.022 -0.131 15.420 1.00 91.38 71 ASP A O 1
ATOM 544 N N . ALA A 1 72 ? -14.256 -1.461 17.202 1.00 90.88 72 ALA A N 1
ATOM 545 C CA . ALA A 1 72 ? -15.713 -1.380 17.204 1.00 90.88 72 ALA A CA 1
ATOM 546 C C . ALA A 1 72 ? -16.249 0.045 17.466 1.00 90.88 72 ALA A C 1
ATOM 548 O O . ALA A 1 72 ? -17.396 0.335 17.116 1.00 90.88 72 ALA A O 1
ATOM 549 N N . SER A 1 73 ? -15.428 0.940 18.022 1.00 88.12 73 SER A N 1
ATOM 550 C CA . SER A 1 73 ? -15.733 2.362 18.221 1.00 88.12 73 SER A CA 1
ATOM 551 C C . SER A 1 73 ? -15.372 3.230 17.004 1.00 88.12 73 SER A C 1
ATOM 553 O O . SER A 1 73 ? -15.759 4.399 16.942 1.00 88.12 73 SER A O 1
ATOM 555 N N . GLY A 1 74 ? -14.675 2.668 16.012 1.00 89.19 74 GLY A N 1
ATOM 556 C CA . GLY A 1 74 ? -14.190 3.369 14.826 1.00 89.19 74 GLY A CA 1
ATOM 557 C C . GLY A 1 74 ? -12.817 4.024 15.003 1.00 89.19 74 GLY A C 1
ATOM 558 O O . GLY A 1 74 ? -12.427 4.823 14.150 1.00 89.19 74 GLY A O 1
ATOM 559 N N . ASN A 1 75 ? -12.074 3.714 16.073 1.00 90.62 75 ASN A N 1
ATOM 560 C CA . ASN A 1 75 ? -10.703 4.197 16.230 1.00 90.62 75 ASN A CA 1
ATOM 561 C C . ASN A 1 75 ? -9.773 3.429 15.290 1.00 90.62 75 ASN A C 1
ATOM 563 O O . ASN A 1 75 ? -9.810 2.202 15.234 1.00 90.62 75 ASN A O 1
ATOM 567 N N . THR A 1 76 ? -8.920 4.146 14.561 1.00 94.38 76 THR A N 1
ATOM 568 C CA . THR A 1 76 ? -7.965 3.541 13.629 1.00 94.38 76 THR A CA 1
ATOM 569 C C . THR A 1 76 ? -6.876 2.762 14.366 1.00 94.38 76 THR A C 1
ATOM 571 O O . THR A 1 76 ? -6.142 3.330 15.171 1.00 94.38 76 THR A O 1
ATOM 574 N N . GLU A 1 77 ? -6.724 1.484 14.026 1.00 94.81 77 GLU A N 1
ATOM 575 C CA . GLU A 1 77 ? -5.657 0.615 14.530 1.00 94.81 77 GLU A CA 1
ATOM 576 C C . GLU A 1 77 ? -4.500 0.490 13.531 1.00 94.81 77 GLU A C 1
ATOM 578 O O . GLU A 1 77 ? -3.331 0.494 13.916 1.00 94.81 77 GLU A O 1
ATOM 583 N N . GLN A 1 78 ? -4.814 0.375 12.237 1.00 97.06 78 GLN A N 1
ATOM 584 C CA . GLN A 1 78 ? -3.817 0.194 11.184 1.00 97.06 78 GLN A CA 1
ATOM 585 C C . GLN A 1 78 ? -4.311 0.758 9.853 1.00 97.06 78 GLN A C 1
ATOM 587 O O . GLN A 1 78 ? -5.474 0.586 9.486 1.00 97.06 78 GLN A O 1
ATOM 592 N N . ILE A 1 79 ? -3.399 1.389 9.113 1.00 98.12 79 ILE A N 1
ATOM 593 C CA . ILE A 1 79 ? -3.634 1.870 7.752 1.00 98.12 79 ILE A CA 1
ATOM 594 C C . ILE A 1 79 ? -2.718 1.091 6.813 1.00 98.12 79 ILE A C 1
ATOM 596 O O . ILE A 1 79 ? -1.495 1.113 6.967 1.00 98.12 79 ILE A O 1
ATOM 600 N N . ILE A 1 80 ? -3.317 0.407 5.843 1.00 98.50 80 ILE A N 1
ATOM 601 C CA . ILE A 1 80 ? -2.613 -0.317 4.784 1.00 98.50 80 ILE A CA 1
ATOM 602 C C . ILE A 1 80 ? -2.901 0.403 3.477 1.00 98.50 80 ILE A C 1
ATOM 604 O O . ILE A 1 80 ? -4.060 0.626 3.133 1.00 98.50 80 ILE A O 1
ATOM 608 N N . VAL A 1 81 ? -1.858 0.738 2.732 1.00 98.69 81 VAL A N 1
ATOM 609 C CA . VAL A 1 81 ? -1.995 1.362 1.416 1.00 98.69 81 VAL A CA 1
ATOM 610 C C . VAL A 1 81 ? -1.552 0.359 0.365 1.00 98.69 81 VAL A C 1
ATOM 612 O O . VAL A 1 81 ? -0.482 -0.238 0.483 1.00 98.69 81 VAL A O 1
ATOM 615 N N . SER A 1 82 ? -2.410 0.134 -0.628 1.00 98.44 82 SER A N 1
ATOM 616 C CA . SER A 1 82 ? -2.139 -0.716 -1.781 1.00 98.44 82 SER A CA 1
ATOM 617 C C . SER A 1 82 ? -2.018 0.136 -3.026 1.00 98.44 82 SER A C 1
ATOM 619 O O . SER A 1 82 ? -2.981 0.779 -3.437 1.00 98.44 82 SER A O 1
ATOM 621 N N . ASP A 1 83 ? -0.860 0.044 -3.659 1.00 98.56 83 ASP A N 1
ATOM 622 C CA . ASP A 1 83 ? -0.507 0.803 -4.842 1.00 98.56 83 ASP A CA 1
ATOM 623 C C . ASP A 1 83 ? -0.381 -0.112 -6.051 1.00 98.56 83 ASP A C 1
ATOM 625 O O . ASP A 1 83 ? 0.255 -1.168 -6.008 1.00 98.56 83 ASP A O 1
ATOM 629 N N . TRP A 1 84 ? -1.001 0.312 -7.147 1.00 98.44 84 TRP A N 1
ATOM 630 C CA . TRP A 1 84 ? -0.896 -0.301 -8.459 1.00 98.44 84 TRP A CA 1
ATOM 631 C C . TRP A 1 84 ? -0.286 0.703 -9.434 1.00 98.44 84 TRP A C 1
ATOM 633 O O . TRP A 1 84 ? -0.950 1.654 -9.859 1.00 98.44 84 TRP A O 1
ATOM 643 N N . LEU A 1 85 ? 0.973 0.472 -9.807 1.00 97.94 85 LEU A N 1
ATOM 644 C CA . LEU A 1 85 ? 1.645 1.199 -10.879 1.00 97.94 85 LEU A CA 1
ATOM 645 C C . LEU A 1 85 ? 1.344 0.491 -12.201 1.00 97.94 85 LEU A C 1
ATOM 647 O O . LEU A 1 85 ? 1.838 -0.606 -12.473 1.00 97.94 85 LEU A O 1
ATOM 651 N N . LYS A 1 86 ? 0.497 1.116 -13.009 1.00 97.69 86 LYS A N 1
ATOM 652 C CA . LYS A 1 86 ? 0.110 0.649 -14.339 1.00 97.69 86 LYS A CA 1
ATOM 653 C C . LYS A 1 86 ? 1.211 0.988 -15.330 1.00 97.69 86 LYS A C 1
ATOM 655 O O . LYS A 1 86 ? 1.631 2.143 -15.394 1.00 97.69 86 LYS A O 1
ATOM 660 N N . ASN A 1 87 ? 1.611 0.013 -16.134 1.00 96.50 87 ASN A N 1
ATOM 661 C CA . ASN A 1 87 ? 2.725 0.092 -17.069 1.00 96.50 87 ASN A CA 1
ATOM 662 C C . ASN A 1 87 ? 2.268 -0.164 -18.519 1.00 96.50 87 ASN A C 1
ATOM 664 O O . ASN A 1 87 ? 2.661 -1.159 -19.134 1.00 96.50 87 ASN A O 1
ATOM 668 N N . PRO A 1 88 ? 1.417 0.709 -19.091 1.00 94.88 88 PRO A N 1
ATOM 669 C CA . PRO A 1 88 ? 0.850 0.502 -20.427 1.00 94.88 88 PRO A CA 1
ATOM 670 C C . PRO A 1 88 ? 1.899 0.503 -21.552 1.00 94.88 88 PRO A C 1
ATOM 672 O O . PRO A 1 88 ? 1.643 -0.048 -22.622 1.00 94.88 88 PRO A O 1
ATOM 675 N N . ASP A 1 89 ? 3.070 1.096 -21.309 1.00 93.25 89 ASP A N 1
ATOM 676 C CA . ASP A 1 89 ? 4.197 1.117 -22.244 1.00 93.25 89 ASP A CA 1
ATOM 677 C C . ASP A 1 89 ? 5.185 -0.041 -22.035 1.00 93.25 89 ASP A C 1
ATOM 679 O O . ASP A 1 89 ? 6.199 -0.117 -22.729 1.00 93.25 89 ASP A O 1
ATOM 683 N N . SER A 1 90 ? 4.899 -0.960 -21.105 1.00 95.12 90 SER A N 1
ATOM 684 C CA . SER A 1 90 ? 5.774 -2.089 -20.775 1.00 95.12 90 SER A CA 1
ATOM 685 C C . SER A 1 90 ? 7.225 -1.656 -20.524 1.00 95.12 90 SER A C 1
ATOM 687 O O . SER A 1 90 ? 8.179 -2.319 -20.939 1.00 95.12 90 SER A O 1
ATOM 689 N N . ALA A 1 91 ? 7.403 -0.550 -19.802 1.00 95.25 91 ALA A N 1
ATOM 690 C CA . ALA A 1 91 ? 8.707 -0.059 -19.398 1.00 95.25 91 ALA A CA 1
ATOM 691 C C . ALA A 1 91 ? 9.433 -1.086 -18.514 1.00 95.25 91 ALA A C 1
ATOM 693 O O . ALA A 1 91 ? 8.840 -1.725 -17.641 1.00 95.25 91 ALA A O 1
ATOM 694 N N . GLY A 1 92 ? 10.745 -1.228 -18.718 1.00 95.69 92 GLY A N 1
ATOM 695 C CA . GLY A 1 92 ? 11.584 -2.092 -17.882 1.00 95.69 92 GLY A CA 1
ATOM 696 C C . GLY A 1 92 ? 11.774 -1.558 -16.460 1.00 95.69 92 GLY A C 1
ATOM 697 O O . GLY A 1 92 ? 12.016 -2.343 -15.546 1.00 95.69 92 GLY A O 1
ATOM 698 N N . VAL A 1 93 ? 11.633 -0.243 -16.276 1.00 96.62 93 VAL A N 1
ATOM 699 C CA . VAL A 1 93 ? 11.797 0.461 -15.001 1.00 96.62 93 VAL A CA 1
ATOM 700 C C . VAL A 1 93 ? 10.616 1.399 -14.781 1.00 96.62 93 VAL A C 1
ATOM 702 O O . VAL A 1 93 ? 10.186 2.072 -15.718 1.00 96.62 93 VAL A O 1
ATOM 705 N N . ILE A 1 94 ? 10.120 1.457 -13.545 1.00 96.88 94 ILE A N 1
ATOM 706 C CA . ILE A 1 94 ? 9.115 2.429 -13.100 1.00 96.88 94 ILE A CA 1
ATOM 707 C C . ILE A 1 94 ? 9.630 3.098 -11.829 1.00 96.88 94 ILE A C 1
ATOM 709 O O . ILE A 1 94 ? 10.077 2.416 -10.907 1.00 96.88 94 ILE A O 1
ATOM 713 N N . GLU A 1 95 ? 9.563 4.424 -11.776 1.00 96.62 95 GLU A N 1
ATOM 714 C CA . GLU A 1 95 ? 9.843 5.191 -10.561 1.00 96.62 95 GLU A CA 1
ATOM 715 C C . GLU A 1 95 ? 8.530 5.563 -9.861 1.00 96.62 95 GLU A C 1
ATOM 717 O O . GLU A 1 95 ? 7.534 5.858 -10.523 1.00 96.62 95 GLU A O 1
ATOM 722 N N . ASP A 1 96 ? 8.535 5.568 -8.530 1.00 97.75 96 ASP A N 1
ATOM 723 C CA . ASP A 1 96 ? 7.435 6.082 -7.711 1.00 97.75 96 ASP A CA 1
ATOM 724 C C . ASP A 1 96 ? 7.965 6.796 -6.459 1.00 97.75 96 ASP A C 1
ATOM 726 O O . ASP A 1 96 ? 9.104 6.571 -6.044 1.00 97.75 96 ASP A O 1
ATOM 730 N N . ILE A 1 97 ? 7.145 7.656 -5.851 1.00 97.19 97 ILE A N 1
ATOM 731 C CA . ILE A 1 97 ? 7.431 8.275 -4.553 1.00 97.19 97 ILE A CA 1
ATOM 732 C C . ILE A 1 97 ? 6.454 7.726 -3.519 1.00 97.19 97 ILE A C 1
ATOM 734 O O . ILE A 1 97 ? 5.237 7.844 -3.668 1.00 97.19 97 ILE A O 1
ATOM 738 N N . SER A 1 98 ? 6.997 7.173 -2.440 1.00 97.00 98 SER A N 1
ATOM 739 C CA . SER A 1 98 ? 6.222 6.575 -1.365 1.00 97.00 98 SER A CA 1
ATOM 740 C C . SER A 1 98 ? 6.811 6.920 -0.003 1.00 97.00 98 SER A C 1
ATOM 742 O O . SER A 1 98 ? 8.015 6.857 0.223 1.00 97.00 98 SER A O 1
ATOM 744 N N . ASN A 1 99 ? 5.929 7.253 0.928 1.00 96.81 99 ASN A N 1
ATOM 745 C CA . ASN A 1 99 ? 6.207 7.419 2.352 1.00 96.81 99 ASN A CA 1
ATOM 746 C C . ASN A 1 99 ? 5.847 6.159 3.164 1.00 96.81 99 ASN A C 1
ATOM 748 O O . ASN A 1 99 ? 5.903 6.190 4.394 1.00 96.81 99 ASN A O 1
ATOM 752 N N . LEU A 1 100 ? 5.442 5.071 2.500 1.00 98.31 100 LEU A N 1
ATOM 753 C CA . LEU A 1 100 ? 4.990 3.861 3.174 1.00 98.31 100 LEU A CA 1
ATOM 754 C C . LEU A 1 100 ? 6.159 3.115 3.818 1.00 98.31 100 LEU A C 1
ATOM 756 O O . LEU A 1 100 ? 7.255 3.013 3.260 1.00 98.31 100 LEU A O 1
ATOM 760 N N . SER A 1 101 ? 5.896 2.527 4.979 1.00 98.31 101 SER A N 1
ATOM 761 C CA . SER A 1 101 ? 6.811 1.598 5.635 1.00 98.31 101 SER A CA 1
ATOM 762 C C . SER A 1 101 ? 6.496 0.149 5.258 1.00 98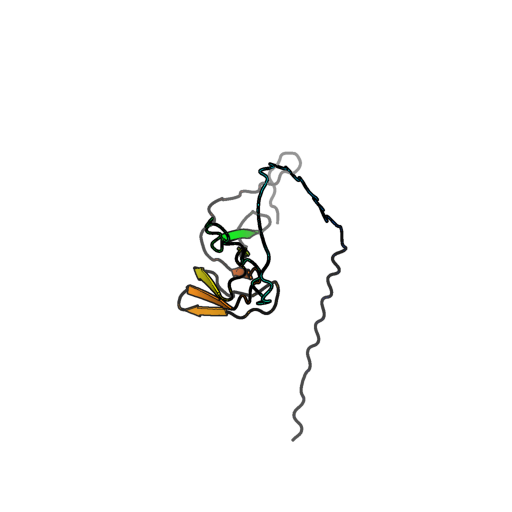.31 101 SER A C 1
ATOM 764 O O . SER A 1 101 ? 5.402 -0.171 4.789 1.00 98.31 101 SER A O 1
ATOM 766 N N . ASP A 1 102 ? 7.479 -0.737 5.444 1.00 98.06 102 ASP A N 1
ATOM 767 C CA . ASP A 1 102 ? 7.371 -2.182 5.193 1.00 98.06 102 ASP A CA 1
ATOM 768 C C . ASP A 1 102 ? 6.794 -2.550 3.816 1.00 98.06 102 ASP A C 1
ATOM 770 O O . ASP A 1 102 ? 5.993 -3.482 3.688 1.00 98.06 102 ASP A O 1
ATOM 774 N N . ILE A 1 103 ? 7.228 -1.825 2.781 1.00 98.31 103 ILE A N 1
ATOM 775 C CA . ILE A 1 103 ? 6.784 -2.028 1.402 1.00 98.31 103 ILE A CA 1
ATOM 776 C C . ILE A 1 103 ? 7.084 -3.455 0.933 1.00 98.31 103 ILE A C 1
ATOM 778 O O . ILE A 1 103 ? 8.211 -3.947 1.030 1.00 98.31 103 ILE A O 1
ATOM 782 N N . LYS A 1 104 ? 6.066 -4.109 0.372 1.00 98.12 104 LYS A N 1
ATOM 783 C CA . LYS A 1 104 ? 6.128 -5.465 -0.177 1.00 98.12 104 LYS A CA 1
ATOM 784 C C . LYS A 1 104 ? 5.510 -5.508 -1.560 1.00 98.12 104 LYS A C 1
ATOM 786 O O . LYS A 1 104 ? 4.384 -5.056 -1.737 1.00 98.12 104 LYS A O 1
ATOM 791 N N . ASN A 1 105 ? 6.204 -6.140 -2.504 1.00 97.88 105 ASN A N 1
ATOM 792 C CA . ASN A 1 105 ? 5.583 -6.595 -3.743 1.00 97.88 105 ASN A CA 1
ATOM 793 C C . ASN A 1 105 ? 4.540 -7.672 -3.394 1.00 97.88 105 ASN A C 1
ATOM 795 O O . ASN A 1 105 ? 4.872 -8.681 -2.768 1.00 97.88 105 ASN A O 1
ATOM 799 N N . VAL A 1 106 ? 3.283 -7.433 -3.762 1.00 97.81 106 VAL A N 1
ATOM 800 C CA . VAL A 1 106 ? 2.163 -8.349 -3.492 1.00 97.81 106 VAL A CA 1
ATOM 801 C C . VAL A 1 106 ? 1.705 -9.104 -4.738 1.00 97.81 106 VAL A C 1
ATOM 803 O O . VAL A 1 106 ? 0.824 -9.961 -4.646 1.00 97.81 106 VAL A O 1
ATOM 806 N N . LYS A 1 107 ? 2.303 -8.825 -5.902 1.00 95.56 107 LYS A N 1
ATOM 807 C CA . LYS A 1 107 ? 2.030 -9.537 -7.148 1.00 95.56 107 LYS A CA 1
ATOM 808 C C . LYS A 1 107 ? 3.274 -9.584 -8.031 1.00 95.56 107 LYS A C 1
ATOM 810 O O . LYS A 1 107 ? 3.627 -8.595 -8.657 1.00 95.56 107 LYS A O 1
ATOM 815 N N . GLY A 1 108 ? 3.843 -10.779 -8.150 1.00 94.81 108 GLY A N 1
ATOM 816 C CA . GLY A 1 108 ? 5.048 -11.016 -8.938 1.00 94.81 108 GLY A CA 1
ATOM 817 C C . GLY A 1 108 ? 6.281 -11.166 -8.053 1.00 94.81 108 GLY A C 1
ATOM 818 O O . GLY A 1 108 ? 6.183 -11.557 -6.887 1.00 94.81 108 GLY A O 1
ATOM 819 N N . ASN A 1 109 ? 7.449 -10.943 -8.642 1.00 95.94 109 ASN A N 1
ATOM 820 C CA . ASN A 1 109 ? 8.755 -11.084 -7.994 1.00 95.94 109 ASN A CA 1
ATOM 821 C C . ASN A 1 109 ? 9.738 -9.971 -8.394 1.00 95.94 109 ASN A C 1
ATOM 823 O O . ASN A 1 109 ? 10.942 -10.092 -8.161 1.00 95.94 109 ASN A O 1
ATOM 827 N N . GLU A 1 110 ? 9.225 -8.898 -8.989 1.00 97.56 110 GLU A N 1
ATOM 828 C CA . GLU A 1 110 ? 9.954 -7.692 -9.341 1.00 97.56 110 GL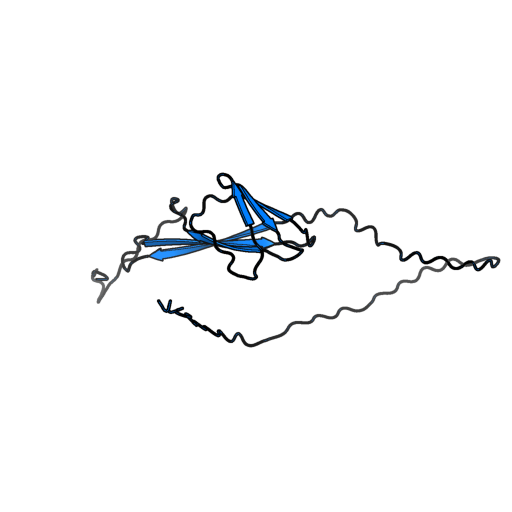U A CA 1
ATOM 829 C C . GLU A 1 110 ? 10.559 -7.094 -8.069 1.00 97.56 110 GLU A C 1
ATOM 831 O O . GLU A 1 110 ? 9.870 -6.877 -7.066 1.00 97.56 110 GLU A O 1
ATOM 836 N N . GLY A 1 111 ? 11.868 -6.857 -8.111 1.00 97.50 111 GLY A N 1
ATOM 837 C CA . GLY A 1 111 ? 12.593 -6.193 -7.038 1.00 97.50 111 GLY A CA 1
ATOM 838 C C . GLY A 1 111 ? 12.561 -4.676 -7.191 1.00 97.50 111 GLY A C 1
ATOM 839 O O . GLY A 1 111 ? 12.439 -4.153 -8.303 1.00 97.50 111 GLY A O 1
ATOM 840 N N . PHE A 1 112 ? 12.762 -3.976 -6.078 1.00 98.12 112 PHE A N 1
ATOM 841 C CA . PHE A 1 112 ? 12.880 -2.523 -6.040 1.00 98.12 112 PHE A CA 1
ATOM 842 C C . PHE A 1 112 ? 14.008 -2.074 -5.113 1.00 98.12 112 PHE A C 1
ATOM 844 O O . PHE A 1 112 ? 14.428 -2.812 -4.219 1.00 98.12 112 PHE A O 1
ATOM 851 N N . SER A 1 113 ? 14.477 -0.850 -5.326 1.00 97.94 113 SER A N 1
ATOM 852 C CA . SER A 1 113 ? 15.281 -0.096 -4.363 1.00 97.94 113 SER A CA 1
ATOM 853 C C . SER A 1 113 ? 14.455 1.046 -3.780 1.00 97.94 113 SER A C 1
ATOM 855 O O . SER A 1 113 ? 13.548 1.551 -4.441 1.00 97.94 113 SER A O 1
ATOM 857 N N . ASN A 1 114 ? 14.779 1.454 -2.554 1.00 97.06 114 ASN A N 1
ATOM 858 C CA . ASN A 1 114 ? 14.183 2.608 -1.890 1.00 97.06 114 ASN A CA 1
ATOM 859 C C . ASN A 1 114 ? 15.304 3.517 -1.376 1.00 97.06 114 ASN A C 1
ATOM 861 O O . ASN A 1 114 ? 16.093 3.097 -0.529 1.00 97.06 114 ASN A O 1
ATOM 865 N N . GLU A 1 115 ? 15.362 4.735 -1.905 1.00 96.81 115 GLU A N 1
ATOM 866 C CA . GLU A 1 115 ? 16.265 5.797 -1.466 1.00 96.81 115 GLU A CA 1
ATOM 867 C C . GLU A 1 115 ? 15.418 6.963 -0.950 1.00 96.81 115 GLU A C 1
ATOM 869 O O . GLU A 1 115 ? 14.857 7.724 -1.736 1.00 96.81 115 GLU A O 1
ATOM 874 N N . ASP A 1 116 ? 15.277 7.071 0.374 1.00 94.75 116 ASP A N 1
ATOM 875 C CA . ASP A 1 116 ? 14.519 8.133 1.054 1.00 94.75 116 ASP A CA 1
ATOM 876 C C . ASP A 1 116 ? 13.106 8.371 0.480 1.00 94.75 116 ASP A C 1
ATOM 878 O O . ASP A 1 116 ? 12.669 9.502 0.267 1.00 94.75 116 ASP A O 1
ATOM 882 N N . GLY A 1 117 ? 12.375 7.283 0.219 1.00 93.94 117 GLY A N 1
ATOM 883 C CA . GLY A 1 117 ? 11.011 7.318 -0.312 1.00 93.94 117 GLY A CA 1
ATOM 884 C C . GLY A 1 117 ? 10.933 7.375 -1.836 1.00 93.94 117 GLY A C 1
ATOM 885 O O . GLY A 1 117 ? 9.845 7.247 -2.395 1.00 93.94 117 GLY A O 1
ATOM 886 N N . LYS A 1 118 ? 12.067 7.498 -2.535 1.00 98.00 118 LYS A N 1
ATOM 887 C CA . LYS A 1 118 ? 12.132 7.290 -3.980 1.00 98.00 118 LYS A CA 1
ATOM 888 C C . LYS A 1 118 ? 12.278 5.798 -4.276 1.00 98.00 118 LYS A C 1
ATOM 890 O O . LYS A 1 118 ? 13.316 5.195 -3.999 1.00 98.00 118 LYS A O 1
ATOM 895 N N . LEU A 1 119 ? 11.232 5.208 -4.847 1.00 98.06 119 LEU A N 1
ATOM 896 C CA . LEU A 1 119 ? 11.200 3.815 -5.270 1.00 98.06 119 LEU A CA 1
ATOM 897 C C . LEU A 1 119 ? 11.613 3.691 -6.734 1.00 98.06 119 LEU A C 1
ATOM 899 O O . LEU A 1 119 ? 11.088 4.400 -7.592 1.00 98.06 119 LEU A O 1
ATOM 903 N N . THR A 1 120 ? 12.477 2.721 -7.023 1.00 98.00 120 THR A N 1
ATOM 904 C CA . THR A 1 120 ? 12.810 2.322 -8.397 1.00 98.00 120 THR A CA 1
ATOM 905 C C . THR A 1 120 ? 12.519 0.840 -8.564 1.00 98.00 120 THR A C 1
ATOM 907 O O . THR A 1 120 ? 13.209 -0.008 -7.994 1.00 98.00 120 THR A O 1
ATOM 910 N N . TRP A 1 121 ? 11.489 0.524 -9.344 1.00 98.31 121 TRP A N 1
ATOM 911 C CA . TRP A 1 121 ? 11.028 -0.833 -9.615 1.00 98.31 121 TRP A CA 1
ATOM 912 C C . TRP A 1 121 ? 11.634 -1.380 -10.903 1.00 98.31 121 TRP A C 1
ATOM 914 O O . TRP A 1 121 ? 11.551 -0.743 -11.952 1.00 98.31 121 TRP A O 1
ATOM 924 N N . ASN A 1 122 ? 12.166 -2.602 -10.849 1.00 97.81 122 ASN A N 1
ATOM 925 C CA . ASN A 1 122 ? 12.584 -3.352 -12.036 1.00 97.81 122 ASN A CA 1
ATOM 926 C C . ASN A 1 122 ? 11.376 -4.095 -12.621 1.00 97.81 122 ASN A C 1
ATOM 928 O O . ASN A 1 122 ? 11.216 -5.299 -12.422 1.00 97.81 122 ASN A O 1
ATOM 932 N N . ALA A 1 123 ? 10.502 -3.348 -13.292 1.00 96.56 123 ALA A N 1
ATOM 933 C CA . ALA A 1 123 ? 9.198 -3.814 -13.748 1.00 96.56 123 ALA A CA 1
ATOM 934 C C . ALA A 1 123 ? 9.246 -4.844 -14.879 1.00 96.56 123 ALA A C 1
ATOM 936 O O . ALA A 1 123 ? 8.303 -5.613 -15.029 1.00 96.56 123 ALA A O 1
ATOM 937 N N . ASN A 1 124 ? 10.317 -4.885 -15.680 1.00 95.00 124 ASN A N 1
ATOM 938 C CA . ASN A 1 124 ? 10.462 -5.834 -16.796 1.00 95.00 124 ASN A CA 1
ATOM 939 C C . ASN A 1 124 ? 9.222 -5.895 -17.719 1.00 95.00 124 ASN A C 1
ATOM 941 O O . ASN A 1 124 ? 8.876 -6.952 -18.244 1.00 95.00 124 ASN A O 1
ATOM 945 N N . GLY A 1 125 ? 8.540 -4.760 -17.895 1.00 95.69 125 GLY A N 1
ATOM 946 C CA . GLY A 1 125 ? 7.332 -4.637 -18.707 1.00 95.69 125 GLY A CA 1
ATOM 947 C C . GLY A 1 125 ? 6.011 -4.996 -18.025 1.00 95.69 125 GLY A C 1
ATOM 948 O O . GLY A 1 125 ? 4.964 -4.837 -18.650 1.00 95.69 125 GLY A O 1
ATOM 949 N N . ALA A 1 126 ? 6.036 -5.438 -16.767 1.00 97.69 126 ALA A N 1
ATOM 950 C CA . ALA A 1 126 ? 4.847 -5.714 -15.972 1.00 97.69 126 ALA A CA 1
ATOM 951 C C . ALA A 1 126 ? 4.314 -4.458 -15.264 1.00 97.69 126 ALA A C 1
ATOM 953 O O . ALA A 1 126 ? 5.025 -3.470 -15.066 1.00 97.69 126 ALA A O 1
ATOM 954 N N . ASP A 1 127 ? 3.053 -4.528 -14.849 1.00 98.25 127 ASP A N 1
ATOM 955 C CA . ASP A 1 127 ? 2.510 -3.654 -13.813 1.00 98.25 127 ASP A CA 1
ATOM 956 C C . ASP A 1 127 ? 3.131 -4.001 -12.455 1.00 98.25 127 ASP A C 1
ATOM 958 O O . ASP A 1 127 ? 3.417 -5.167 -12.179 1.00 98.25 127 ASP A O 1
ATOM 962 N N . ILE A 1 128 ? 3.244 -3.015 -11.570 1.00 98.56 128 ILE A N 1
ATOM 963 C CA . ILE A 1 128 ? 3.712 -3.227 -10.198 1.00 98.56 128 ILE A CA 1
ATOM 964 C C . ILE A 1 128 ? 2.537 -3.130 -9.236 1.00 98.56 128 ILE A C 1
ATOM 966 O O . ILE A 1 128 ? 1.759 -2.179 -9.293 1.00 98.56 128 ILE A O 1
ATOM 970 N N . TYR A 1 129 ? 2.453 -4.080 -8.306 1.00 98.44 129 TYR A N 1
ATOM 971 C CA . TYR A 1 129 ? 1.520 -4.026 -7.187 1.00 98.44 129 TYR A CA 1
ATOM 972 C C . TYR A 1 129 ? 2.296 -4.168 -5.891 1.00 98.44 129 TYR A C 1
ATOM 974 O O . TYR A 1 129 ? 2.929 -5.200 -5.650 1.00 98.44 129 TYR A O 1
ATOM 982 N N . TYR A 1 130 ? 2.221 -3.161 -5.033 1.00 98.69 130 TYR A N 1
ATOM 983 C CA . TYR A 1 130 ? 2.861 -3.224 -3.732 1.00 98.69 130 TYR A CA 1
ATOM 984 C C . TYR A 1 130 ? 1.955 -2.689 -2.633 1.00 98.69 130 TYR A C 1
ATOM 986 O O . TYR A 1 130 ? 0.994 -1.964 -2.878 1.00 98.69 130 TYR A O 1
ATOM 994 N N . GLN A 1 131 ? 2.248 -3.107 -1.409 1.00 98.69 131 GLN A N 1
ATOM 995 C CA . GLN A 1 131 ? 1.551 -2.662 -0.210 1.00 98.69 131 GLN A CA 1
ATOM 996 C C . GLN A 1 131 ? 2.548 -2.253 0.855 1.00 98.69 131 GLN A C 1
ATOM 998 O O . GLN A 1 131 ? 3.629 -2.831 0.939 1.00 98.69 131 GLN A O 1
ATOM 1003 N N . GLY A 1 132 ? 2.154 -1.306 1.692 1.00 98.62 132 GLY A N 1
ATOM 1004 C CA . GLY A 1 132 ? 2.889 -0.915 2.887 1.00 98.62 132 GLY A CA 1
ATOM 1005 C C . GLY A 1 132 ? 1.952 -0.324 3.931 1.00 98.62 132 GLY A C 1
ATOM 1006 O O . GLY A 1 132 ? 0.734 -0.268 3.735 1.00 98.62 132 GLY A O 1
ATOM 1007 N N . TYR A 1 133 ? 2.525 0.117 5.044 1.00 98.62 133 TYR A N 1
ATOM 1008 C CA . TYR A 1 133 ? 1.780 0.785 6.105 1.00 98.62 133 TYR A CA 1
ATOM 1009 C C . TYR A 1 133 ? 1.966 2.296 6.035 1.00 98.62 133 TYR A C 1
ATOM 1011 O O . TYR A 1 133 ? 3.044 2.787 5.698 1.00 98.62 133 TYR A O 1
ATOM 1019 N N . SER A 1 134 ? 0.915 3.026 6.397 1.00 98.06 134 SER A N 1
ATOM 1020 C CA . SER A 1 134 ? 0.959 4.477 6.566 1.00 98.06 134 SER A CA 1
ATOM 1021 C C . SER A 1 134 ? 0.675 4.852 8.016 1.00 98.06 134 SER A C 1
ATOM 1023 O O . SER A 1 134 ? -0.104 4.195 8.706 1.00 98.06 134 SER A O 1
ATOM 1025 N N . SER A 1 135 ? 1.311 5.925 8.474 1.00 96.06 135 SER A N 1
ATOM 1026 C CA . SER A 1 135 ? 1.001 6.594 9.740 1.00 96.06 135 SER A CA 1
ATOM 1027 C C . SER A 1 135 ? 0.442 8.001 9.520 1.00 96.06 135 SER A C 1
ATOM 1029 O O . SER A 1 135 ? 0.424 8.808 10.449 1.00 96.06 135 SER A O 1
ATOM 1031 N N . GLU A 1 136 ? 0.056 8.336 8.288 1.00 95.88 136 GLU A N 1
ATOM 1032 C CA . GLU A 1 136 ? -0.503 9.645 7.972 1.00 95.88 136 GLU A CA 1
ATOM 1033 C C . GLU A 1 136 ? -1.950 9.783 8.440 1.00 95.88 136 GLU A C 1
ATOM 1035 O O . GLU A 1 136 ? -2.703 8.815 8.567 1.00 95.88 136 GLU A O 1
ATOM 1040 N N . GLN A 1 137 ? -2.344 11.030 8.690 1.00 94.50 137 GLN A N 1
ATOM 1041 C CA . GLN A 1 137 ? -3.705 11.360 9.074 1.00 94.50 137 GLN A CA 1
ATOM 1042 C C . GLN A 1 137 ? -4.669 11.064 7.917 1.00 94.50 137 GLN A C 1
ATOM 1044 O O . GLN A 1 137 ? -4.498 11.571 6.809 1.00 94.50 137 GLN A O 1
ATOM 1049 N N . LEU A 1 138 ? -5.728 10.299 8.194 1.00 94.12 138 LEU A N 1
ATOM 1050 C CA . LEU A 1 138 ? -6.757 9.998 7.200 1.00 94.12 138 LEU A CA 1
ATOM 1051 C C . LEU A 1 138 ? -7.545 11.263 6.805 1.00 94.12 138 LEU A C 1
ATOM 1053 O O . LEU A 1 138 ? -7.896 12.062 7.680 1.00 94.12 138 LEU A O 1
ATOM 1057 N N . PRO A 1 139 ? -7.898 11.424 5.514 1.00 92.56 139 PRO A N 1
ATOM 1058 C CA . PRO A 1 139 ? -8.659 12.577 5.022 1.00 92.56 139 PRO A CA 1
ATOM 1059 C C . PRO A 1 139 ? -10.153 12.516 5.377 1.00 92.56 139 PRO A C 1
ATOM 1061 O O . PRO A 1 139 ? -10.889 13.473 5.142 1.00 92.56 139 PRO A O 1
ATOM 1064 N N . VAL A 1 140 ? -10.614 11.389 5.922 1.00 90.94 140 VAL A N 1
ATOM 1065 C CA . VAL A 1 140 ? -11.995 11.152 6.344 1.00 90.94 140 VAL A CA 1
ATOM 1066 C C . VAL A 1 140 ? -11.971 10.578 7.755 1.00 90.94 140 VAL A C 1
ATOM 1068 O O . VAL A 1 140 ? -11.144 9.721 8.063 1.00 90.94 140 VAL A O 1
ATOM 1071 N N . SER A 1 141 ? -12.886 11.040 8.606 1.00 86.31 141 SER A N 1
ATOM 1072 C CA . SER A 1 141 ? -13.123 10.484 9.938 1.00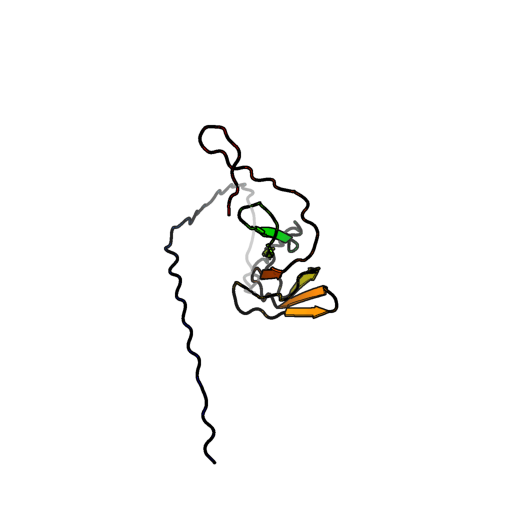 86.31 141 SER A CA 1
ATOM 1073 C C . SER A 1 141 ? -14.437 9.705 9.979 1.00 86.31 141 SER A C 1
ATOM 1075 O O . SER A 1 141 ? -15.371 9.987 9.227 1.00 86.31 141 SER A O 1
ATOM 1077 N N . MET A 1 142 ? -14.510 8.718 10.872 1.00 85.12 142 MET A N 1
ATOM 1078 C CA . MET A 1 142 ? -15.706 7.910 11.095 1.00 85.12 142 MET A CA 1
ATOM 1079 C C . MET A 1 142 ? -16.134 7.966 12.561 1.00 85.12 142 MET A C 1
ATOM 1081 O O . MET A 1 142 ? -15.307 8.114 13.456 1.00 85.12 142 MET A O 1
ATOM 1085 N N . ASN A 1 143 ? -17.438 7.847 12.803 1.00 86.81 143 ASN A N 1
ATOM 1086 C CA . ASN A 1 143 ? -18.003 7.718 14.139 1.00 86.81 143 ASN A CA 1
ATOM 1087 C C . ASN A 1 143 ? -19.092 6.646 14.111 1.00 86.81 143 ASN A C 1
ATOM 1089 O O . ASN A 1 143 ? -19.994 6.707 13.274 1.00 86.81 143 ASN A O 1
ATOM 1093 N N . ILE A 1 144 ? -18.989 5.665 15.007 1.00 89.44 144 ILE A N 1
ATOM 1094 C CA . ILE A 1 144 ? -19.934 4.553 15.099 1.00 89.44 144 ILE A CA 1
ATOM 1095 C C . IL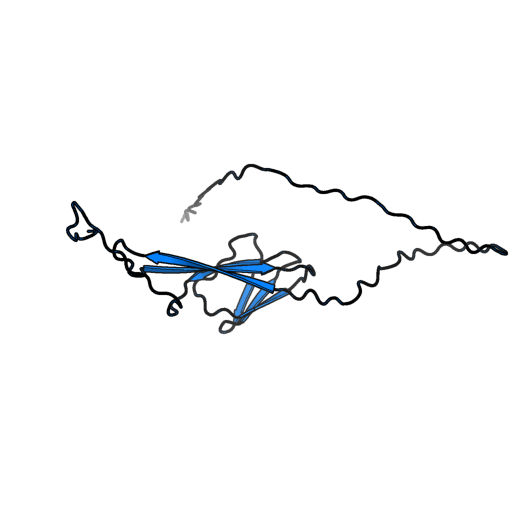E A 1 144 ? -20.702 4.675 16.415 1.00 89.44 144 ILE A C 1
ATOM 1097 O O . ILE A 1 144 ? -20.116 4.887 17.472 1.00 89.44 144 ILE A O 1
ATOM 1101 N N . THR A 1 145 ? -22.028 4.557 16.351 1.00 91.06 145 THR A N 1
ATOM 1102 C CA . THR A 1 145 ? -22.910 4.553 17.527 1.00 91.06 145 THR A CA 1
ATOM 1103 C C . THR A 1 145 ? -23.846 3.356 17.454 1.00 91.06 145 THR A C 1
ATOM 1105 O O . THR A 1 145 ? -24.489 3.128 16.427 1.00 91.06 145 THR A O 1
ATOM 1108 N N . TYR A 1 146 ? -23.964 2.624 18.559 1.00 92.19 146 TYR A N 1
ATOM 1109 C CA . TYR A 1 146 ? -24.829 1.456 18.679 1.00 92.19 146 TYR A CA 1
ATOM 1110 C C . TYR A 1 146 ? -26.033 1.787 19.547 1.00 92.19 146 TYR A C 1
ATOM 1112 O O . TYR A 1 146 ? -25.901 2.412 20.599 1.00 92.19 146 TYR A O 1
ATOM 1120 N N . LYS A 1 147 ? -27.214 1.341 19.115 1.00 94.62 147 LYS A N 1
ATOM 1121 C CA . LYS A 1 147 ? -28.450 1.486 19.881 1.00 94.62 147 LYS A CA 1
ATOM 1122 C C . LYS A 1 147 ? -29.151 0.145 20.032 1.00 94.62 147 LYS A C 1
ATOM 1124 O O . LYS A 1 147 ? -29.373 -0.544 19.040 1.00 94.62 147 LYS A O 1
ATOM 1129 N N . LEU A 1 148 ? -29.572 -0.168 21.255 1.00 95.50 148 LEU A N 1
ATOM 1130 C CA . LEU A 1 148 ? -30.474 -1.275 21.565 1.00 95.50 148 LEU A CA 1
ATOM 1131 C C . LEU A 1 148 ? -31.745 -0.702 22.192 1.00 95.50 148 LEU A C 1
ATOM 1133 O O . LEU A 1 148 ? -31.678 0.083 23.137 1.00 95.50 148 LEU A O 1
ATOM 1137 N N . ASP A 1 149 ? -32.904 -1.031 21.621 1.00 96.50 149 ASP A N 1
ATOM 1138 C CA . ASP A 1 149 ? -34.205 -0.470 22.020 1.00 96.50 149 ASP A CA 1
ATOM 1139 C C . ASP A 1 149 ? -34.210 1.072 22.092 1.00 96.50 149 ASP A C 1
ATOM 1141 O O . ASP A 1 149 ? -34.803 1.689 22.978 1.00 96.50 149 ASP A O 1
ATOM 1145 N N . GLY A 1 150 ? -33.493 1.713 21.164 1.00 94.88 150 GLY A N 1
ATOM 1146 C CA . GLY A 1 150 ? -33.361 3.171 21.079 1.00 94.88 150 GLY A CA 1
ATOM 1147 C C . GLY A 1 150 ? -32.385 3.807 22.080 1.00 94.88 150 GLY A C 1
ATOM 1148 O O . GLY A 1 150 ? -32.151 5.014 21.991 1.00 94.88 150 GLY A O 1
ATOM 1149 N N . LYS A 1 151 ? -31.785 3.033 22.991 1.00 94.94 151 LYS A N 1
ATOM 1150 C CA . LYS A 1 151 ? -30.789 3.507 23.966 1.00 94.94 151 LYS A CA 1
ATOM 1151 C C . LYS A 1 151 ? -29.375 3.252 23.466 1.00 94.94 151 LYS A C 1
ATOM 1153 O O . LYS A 1 151 ? -29.114 2.183 22.923 1.00 94.94 151 LYS A O 1
ATOM 1158 N N . ASP A 1 152 ? -28.483 4.216 23.678 1.00 94.25 152 ASP A N 1
ATOM 1159 C CA . ASP A 1 152 ? -27.065 4.066 23.341 1.00 94.25 152 ASP A CA 1
ATOM 1160 C C . ASP A 1 152 ? -26.412 2.969 24.184 1.00 94.25 152 ASP A C 1
ATOM 1162 O O . ASP A 1 152 ? -26.664 2.869 25.389 1.00 94.25 152 ASP A O 1
ATOM 1166 N N . ILE A 1 153 ? -25.579 2.157 23.539 1.00 92.56 153 ILE A N 1
ATOM 1167 C CA . ILE A 1 153 ? -24.783 1.106 24.175 1.00 92.56 153 ILE A CA 1
ATOM 1168 C C . ILE A 1 153 ? -23.322 1.182 23.718 1.00 92.56 153 ILE A C 1
ATOM 1170 O O . ILE A 1 153 ? -23.020 1.742 22.663 1.00 92.56 153 ILE A O 1
ATOM 1174 N N . SER A 1 154 ? -22.430 0.600 24.523 1.00 87.81 154 SER A N 1
ATOM 1175 C CA . SER A 1 154 ? -21.040 0.348 24.132 1.00 87.81 154 SER A CA 1
ATOM 1176 C C . SER A 1 154 ? -20.969 -0.812 23.140 1.00 87.81 154 SER A C 1
ATOM 1178 O O . SER A 1 154 ? -21.794 -1.726 23.196 1.00 87.81 154 SER A O 1
ATOM 1180 N N . ALA A 1 155 ? -19.992 -0.751 22.237 1.00 80.94 155 ALA A N 1
ATOM 1181 C CA . ALA A 1 155 ? -19.669 -1.838 21.318 1.00 80.94 155 ALA A CA 1
ATOM 1182 C C . ALA A 1 155 ? -18.863 -2.967 21.991 1.00 80.94 155 ALA A C 1
ATOM 1184 O O . ALA A 1 155 ? -18.861 -4.091 21.488 1.00 80.94 155 ALA A O 1
ATOM 1185 N N . ASP A 1 156 ? -18.210 -2.635 23.111 1.00 67.50 156 ASP A N 1
ATOM 1186 C CA . ASP A 1 156 ? -17.422 -3.524 23.976 1.00 67.50 156 ASP A CA 1
ATOM 1187 C C . ASP A 1 156 ? -18.260 -4.182 25.082 1.00 67.50 156 ASP A C 1
ATOM 1189 O O . ASP A 1 156 ? -19.112 -3.470 25.676 1.00 67.50 156 ASP A O 1
#